Protein AF-A0A1S3R379-F1 (afdb_monomer)

Radius of gyration: 28.97 Å; Cα contacts (8 Å, |Δi|>4): 136; chains: 1; bounding box: 60×47×81 Å

pLDDT: mean 82.14, std 12.7, range [36.91, 94.94]

Mean predicted aligned error: 11.11 Å

Secondary structure (DSSP, 8-state):
-EEEEPP-SSEEEEESS---S-----TT------EEEEESS-EEEEEEEEEE----SS-BTTB-----SSSSEEEEEEEEEE--SS-------------SSS-----------TTPPTT---------S-SSHHHHHHHHGGG--

Sequence (145 aa):
VSVTPALSSDYTLTPVRDVQDSSCLCANGRKTFSWTMAPSVLGVLNVSVSAAAVQSHAACGNGVVNVPERGRVDTVTRGLLVKAEGTEKSHTYNWLLCPTGEALTEEVEVQLPQNVVDGSARISLSVLGDILGRALSTWMDCCLC

Foldseek 3Di:
DAKDWDDDPFKDWAWPDPRDRDDDADVVGDDDTDTDIDGPDAAKDKTKMKDAQDADPDADPPHHRDQDPPPRMDMDIDIDGGADDDDDDDDDDDDDDDDPPDDDDDDDDDDDDPPDDPPNDDDDDDDDPDPCPVVVVVVVVVPPD

Structure (mmCIF, N/CA/C/O backbone):
data_AF-A0A1S3R379-F1
#
_entry.id   AF-A0A1S3R379-F1
#
loop_
_atom_site.group_PDB
_atom_site.id
_atom_site.type_symbol
_atom_site.label_atom_id
_atom_site.label_alt_id
_atom_site.label_comp_id
_atom_site.label_asym_id
_atom_site.label_entity_id
_atom_site.label_seq_id
_atom_site.pdbx_PDB_ins_code
_atom_site.Cartn_x
_atom_site.Cartn_y
_atom_site.Cartn_z
_atom_site.occupancy
_atom_site.B_iso_or_equiv
_atom_site.auth_seq_id
_atom_site.auth_comp_id
_atom_site.auth_asym_id
_atom_site.auth_atom_id
_atom_site.pdbx_PDB_model_num
ATOM 1 N N . VAL A 1 1 ? 15.404 -2.750 -24.804 1.00 83.38 1 VAL A N 1
ATOM 2 C CA . VAL A 1 1 ? 14.612 -3.247 -23.659 1.00 83.38 1 VAL A CA 1
ATOM 3 C C . VAL A 1 1 ? 13.690 -2.138 -23.206 1.00 83.38 1 VAL A C 1
ATOM 5 O O . VAL A 1 1 ? 14.162 -1.021 -23.015 1.00 83.38 1 VAL A O 1
ATOM 8 N N . SER A 1 2 ? 12.404 -2.438 -23.098 1.00 86.38 2 SER A N 1
ATOM 9 C CA . SER A 1 2 ? 11.389 -1.568 -22.507 1.00 86.38 2 SER A CA 1
ATOM 10 C C . SER A 1 2 ? 10.922 -2.198 -21.200 1.00 86.38 2 SER A C 1
ATOM 12 O O . SER A 1 2 ? 10.918 -3.427 -21.089 1.00 86.38 2 SER A O 1
ATOM 14 N N . VAL A 1 3 ? 10.597 -1.380 -20.204 1.00 89.38 3 VAL A N 1
ATOM 15 C CA . VAL A 1 3 ? 10.095 -1.861 -18.915 1.00 89.38 3 VAL A CA 1
ATOM 16 C C . VAL A 1 3 ? 8.812 -1.121 -18.591 1.00 89.38 3 VAL A C 1
ATOM 18 O O . VAL A 1 3 ? 8.791 0.108 -18.581 1.00 89.38 3 VAL A O 1
ATOM 21 N N . THR A 1 4 ? 7.753 -1.876 -18.327 1.00 89.62 4 THR A N 1
ATOM 22 C CA . THR A 1 4 ? 6.405 -1.353 -18.133 1.00 89.62 4 THR A CA 1
ATOM 23 C C . THR A 1 4 ? 5.842 -1.892 -16.818 1.00 89.62 4 THR A C 1
ATOM 25 O O . THR A 1 4 ? 5.732 -3.111 -16.655 1.00 89.62 4 THR A O 1
ATOM 28 N N . PRO A 1 5 ? 5.509 -1.020 -15.852 1.00 91.12 5 PRO A N 1
ATOM 29 C CA . PRO A 1 5 ? 4.788 -1.438 -14.659 1.00 91.12 5 PRO A CA 1
ATOM 30 C C . PRO A 1 5 ? 3.335 -1.796 -14.993 1.00 91.12 5 PRO A C 1
ATOM 32 O O . PRO A 1 5 ? 2.724 -1.187 -15.872 1.00 91.12 5 PRO A O 1
ATOM 35 N N . ALA A 1 6 ? 2.764 -2.756 -14.267 1.00 91.56 6 ALA A N 1
ATOM 36 C CA . ALA A 1 6 ? 1.337 -3.038 -14.354 1.00 91.56 6 ALA A CA 1
ATOM 37 C C . ALA A 1 6 ? 0.522 -1.900 -13.720 1.00 91.56 6 ALA A C 1
ATOM 39 O O . ALA A 1 6 ? 0.858 -1.419 -12.633 1.00 91.56 6 ALA A O 1
ATOM 40 N N . LEU A 1 7 ? -0.556 -1.499 -14.398 1.00 90.25 7 LEU A N 1
ATOM 41 C CA . LEU A 1 7 ? -1.518 -0.528 -13.883 1.00 90.25 7 LEU A CA 1
ATOM 42 C C . LEU A 1 7 ? -2.347 -1.160 -12.761 1.00 90.25 7 LEU A C 1
ATOM 44 O O . LEU A 1 7 ? -2.831 -2.283 -12.901 1.00 90.25 7 LEU A O 1
ATOM 48 N N . SER A 1 8 ? -2.518 -0.422 -11.668 1.00 91.88 8 SER A N 1
ATOM 49 C CA . SER A 1 8 ? -3.355 -0.805 -10.533 1.00 91.88 8 SER A CA 1
ATOM 50 C C . SER A 1 8 ? -4.020 0.435 -9.936 1.00 91.88 8 SER A C 1
ATOM 52 O O . SER A 1 8 ? -3.462 1.529 -10.004 1.00 91.88 8 SER A O 1
ATOM 54 N N . SER 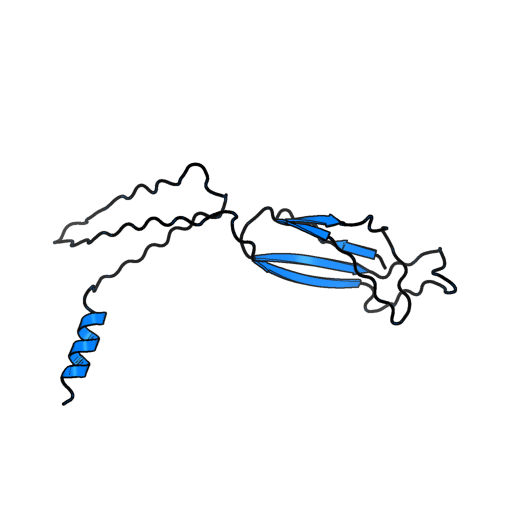A 1 9 ? -5.206 0.267 -9.353 1.00 91.94 9 SER A N 1
ATOM 55 C CA . SER A 1 9 ? -5.868 1.281 -8.520 1.00 91.94 9 SER A CA 1
ATOM 56 C C . SER A 1 9 ? -5.240 1.410 -7.132 1.00 91.94 9 SER A C 1
ATOM 58 O O . SER A 1 9 ? -5.447 2.408 -6.449 1.00 91.94 9 SER A O 1
ATOM 60 N N . ASP A 1 10 ? -4.483 0.398 -6.712 1.00 91.75 10 ASP A N 1
ATOM 61 C CA . ASP A 1 10 ? -4.050 0.234 -5.323 1.00 91.75 10 ASP A CA 1
ATOM 62 C C . ASP A 1 10 ? -2.727 0.956 -5.035 1.00 91.75 10 ASP A C 1
ATOM 64 O O . ASP A 1 10 ? -2.355 1.177 -3.879 1.00 91.75 10 ASP A O 1
ATOM 68 N N . TYR A 1 11 ? -1.987 1.302 -6.090 1.00 92.75 11 TYR A N 1
ATOM 69 C CA . TYR A 1 11 ? -0.713 1.999 -6.009 1.00 92.75 11 TYR A CA 1
ATOM 70 C C . TYR A 1 11 ? -0.408 2.755 -7.305 1.00 92.75 11 TYR A C 1
ATOM 72 O O . TYR A 1 11 ? -0.774 2.335 -8.400 1.00 92.75 11 TYR A O 1
ATOM 80 N N . THR A 1 12 ? 0.358 3.836 -7.185 1.00 93.56 12 THR A N 1
ATOM 81 C CA . THR A 1 12 ? 0.922 4.579 -8.317 1.00 93.56 12 THR A CA 1
ATOM 82 C C . THR A 1 12 ? 2.438 4.396 -8.359 1.00 93.56 12 THR A C 1
ATOM 84 O O . THR A 1 12 ? 3.109 4.500 -7.332 1.00 93.56 12 THR A O 1
ATOM 87 N N . LEU A 1 13 ? 2.991 4.136 -9.547 1.00 91.62 13 LEU A N 1
ATOM 88 C CA . LEU A 1 13 ? 4.435 4.060 -9.781 1.00 91.62 13 LEU A CA 1
ATOM 89 C C . LEU A 1 13 ? 4.874 5.222 -10.670 1.00 91.62 13 LEU A C 1
ATOM 91 O O . LEU A 1 13 ? 4.532 5.261 -11.851 1.00 91.62 13 LEU A O 1
ATOM 95 N N . THR A 1 14 ? 5.657 6.151 -10.122 1.00 90.44 14 THR A N 1
ATOM 96 C CA . THR A 1 14 ? 6.215 7.284 -10.873 1.00 90.44 14 THR A CA 1
ATOM 97 C C . THR A 1 14 ? 7.706 7.069 -11.141 1.00 90.44 14 THR A C 1
ATOM 99 O O . THR A 1 14 ? 8.456 6.733 -10.226 1.00 90.44 14 THR A O 1
ATOM 102 N N . PRO A 1 15 ? 8.183 7.198 -12.389 1.00 89.06 15 PRO A N 1
ATOM 103 C CA . PRO A 1 15 ? 9.594 6.981 -12.699 1.00 89.06 15 PRO A CA 1
ATOM 104 C C . PRO A 1 15 ? 10.474 8.082 -12.074 1.00 89.06 15 PRO A C 1
ATOM 106 O O . PRO A 1 15 ? 10.174 9.266 -12.187 1.00 89.06 15 PRO A O 1
ATOM 109 N N . VAL A 1 16 ? 11.571 7.699 -11.402 1.00 85.31 16 VAL A N 1
ATOM 110 C CA . VAL A 1 16 ? 12.480 8.631 -10.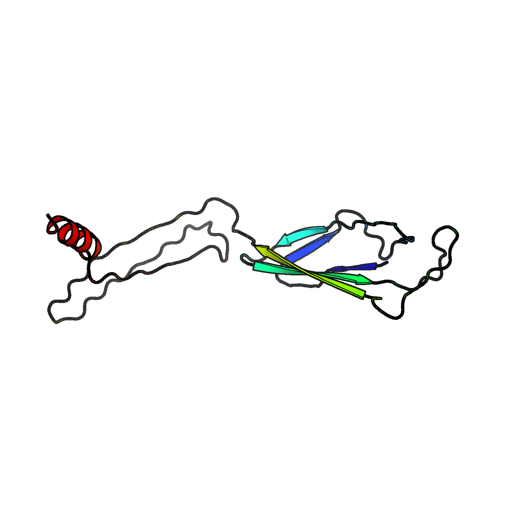679 1.00 85.31 16 VAL A CA 1
ATOM 111 C C . VAL A 1 16 ? 13.384 9.422 -11.633 1.00 85.31 16 VAL A C 1
ATOM 113 O O . VAL A 1 16 ? 13.877 10.500 -11.311 1.00 85.31 16 VAL A O 1
ATOM 116 N N . ARG A 1 17 ? 13.641 8.864 -12.814 1.00 76.31 17 ARG A N 1
ATOM 117 C CA . ARG A 1 17 ? 14.343 9.515 -13.925 1.00 76.31 17 ARG A CA 1
ATOM 118 C C . ARG A 1 17 ? 13.457 9.404 -15.145 1.00 76.31 17 ARG A C 1
ATOM 120 O O . ARG A 1 17 ? 12.620 8.508 -15.176 1.00 76.31 17 ARG A O 1
ATOM 127 N N . ASP A 1 18 ? 13.693 10.243 -16.145 1.00 63.28 18 ASP A N 1
ATOM 128 C CA . ASP A 1 18 ? 13.065 10.092 -17.453 1.00 63.28 18 ASP A CA 1
ATOM 129 C C . ASP A 1 18 ? 13.458 8.714 -18.010 1.00 63.28 18 ASP A C 1
ATOM 131 O O . ASP A 1 18 ? 14.574 8.485 -18.495 1.00 63.28 18 ASP A O 1
ATOM 135 N N . VAL A 1 19 ? 12.594 7.727 -17.779 1.00 60.50 19 VAL A N 1
ATOM 136 C CA . VAL A 1 19 ? 12.763 6.384 -18.306 1.00 60.50 19 VAL A CA 1
ATOM 137 C C . VAL A 1 19 ? 12.469 6.549 -19.779 1.00 60.50 19 VAL A C 1
ATOM 139 O O . VAL A 1 19 ? 11.313 6.615 -20.169 1.00 60.50 19 VAL A O 1
ATOM 142 N N . GLN A 1 20 ? 13.515 6.662 -20.600 1.00 61.09 20 GLN A N 1
ATOM 143 C CA . GLN A 1 20 ? 13.319 6.537 -22.037 1.00 61.09 20 GLN A CA 1
ATOM 144 C C . GLN A 1 20 ? 12.567 5.229 -22.293 1.00 61.09 20 GLN A C 1
ATOM 146 O O . GLN A 1 20 ? 12.982 4.179 -21.789 1.00 61.09 20 GLN A O 1
ATOM 151 N N . ASP A 1 21 ? 11.481 5.311 -23.069 1.00 62.34 21 ASP A N 1
ATOM 152 C CA . ASP A 1 21 ? 10.545 4.210 -23.361 1.00 62.34 21 ASP A CA 1
ATOM 153 C C . ASP A 1 21 ? 11.250 2.912 -23.767 1.00 62.34 21 ASP A C 1
ATOM 155 O O . ASP A 1 21 ? 10.764 1.797 -23.548 1.00 62.34 21 ASP A O 1
ATOM 159 N N . SER A 1 22 ? 12.445 3.049 -24.340 1.00 73.62 22 SER A N 1
ATOM 160 C CA . SER A 1 22 ? 13.363 1.949 -24.540 1.00 73.62 22 SER A CA 1
ATOM 161 C C . SER A 1 22 ? 14.797 2.360 -24.228 1.00 73.62 22 SER A C 1
ATOM 163 O O . SER A 1 22 ? 15.248 3.459 -24.539 1.00 73.62 22 SER A O 1
ATOM 165 N N . SER A 1 23 ? 15.548 1.433 -23.641 1.00 78.50 23 SER A N 1
ATOM 166 C CA . SER A 1 23 ? 16.997 1.534 -23.559 1.00 78.50 23 SER A CA 1
ATOM 167 C C . SER A 1 23 ? 17.651 0.357 -24.240 1.00 78.50 23 SER A C 1
ATOM 169 O O . SER A 1 23 ? 17.192 -0.784 -24.130 1.00 78.50 23 SER A O 1
ATOM 171 N N . CYS A 1 24 ? 18.809 0.601 -24.836 1.00 80.94 24 CYS A N 1
ATOM 172 C CA . CYS A 1 24 ? 19.676 -0.499 -25.179 1.00 80.94 24 CYS A CA 1
ATOM 173 C C . CYS A 1 24 ? 20.269 -1.194 -23.941 1.00 80.94 24 CYS A C 1
ATOM 175 O O . CYS A 1 24 ? 20.587 -0.542 -22.942 1.00 80.94 24 CYS A O 1
ATOM 177 N N . LEU A 1 25 ? 20.411 -2.517 -24.045 1.00 83.69 25 LEU A N 1
ATOM 178 C CA . LEU A 1 25 ? 21.144 -3.390 -23.144 1.00 83.69 25 LEU A CA 1
ATOM 179 C C . LEU A 1 25 ? 21.993 -4.362 -23.985 1.00 83.69 25 LEU A C 1
ATOM 181 O O . LEU A 1 25 ? 21.446 -5.045 -24.847 1.00 83.69 25 LEU A O 1
ATOM 185 N N . CYS A 1 26 ? 23.305 -4.418 -23.745 1.00 81.69 26 CYS A N 1
ATOM 186 C CA . CYS A 1 26 ? 24.224 -5.352 -24.412 1.00 81.69 26 CYS A CA 1
ATOM 187 C C . CYS A 1 26 ? 24.378 -6.661 -23.618 1.00 81.69 26 CYS A C 1
ATOM 189 O O . CYS A 1 26 ? 23.974 -6.737 -22.456 1.00 81.69 26 CYS A O 1
ATOM 191 N N . ALA A 1 27 ? 25.007 -7.679 -24.219 1.00 80.50 27 ALA A N 1
ATOM 192 C CA . ALA A 1 27 ? 25.359 -8.922 -23.526 1.00 80.50 27 ALA A CA 1
ATOM 193 C C . ALA A 1 27 ? 26.189 -8.637 -22.261 1.00 80.50 27 ALA A C 1
ATOM 195 O O . ALA A 1 27 ? 27.078 -7.786 -22.281 1.00 80.50 27 ALA A O 1
ATOM 196 N N . ASN A 1 28 ? 25.869 -9.322 -21.158 1.00 83.62 28 ASN A N 1
ATOM 197 C CA . ASN A 1 28 ? 26.421 -9.086 -19.812 1.00 83.62 28 ASN A CA 1
ATOM 198 C C . ASN A 1 28 ? 26.211 -7.664 -19.254 1.00 83.62 28 ASN A C 1
ATOM 200 O O . ASN A 1 28 ? 26.749 -7.320 -18.202 1.00 83.62 28 ASN A O 1
ATOM 204 N N . GLY A 1 29 ? 25.414 -6.834 -19.928 1.00 85.19 29 GLY A N 1
ATOM 205 C CA . GLY A 1 29 ? 25.001 -5.536 -19.429 1.00 85.19 29 GLY A CA 1
ATOM 206 C C . GLY A 1 29 ? 23.886 -5.666 -18.396 1.00 85.19 29 GLY A C 1
ATOM 207 O O . GLY A 1 29 ? 23.059 -6.576 -18.445 1.00 85.19 29 GLY A O 1
ATOM 208 N N . ARG A 1 30 ? 23.814 -4.694 -17.486 1.00 86.69 30 ARG A N 1
ATOM 209 C CA . ARG A 1 30 ? 22.684 -4.513 -16.571 1.00 86.69 30 ARG A CA 1
ATOM 210 C C . ARG A 1 30 ? 22.172 -3.090 -16.697 1.00 86.69 30 ARG A C 1
ATOM 212 O O . ARG A 1 30 ? 22.957 -2.145 -16.686 1.00 86.69 30 ARG A O 1
ATOM 219 N N . LYS A 1 31 ? 20.852 -2.935 -16.755 1.00 86.69 31 LYS A N 1
ATOM 220 C CA . LYS A 1 31 ? 20.208 -1.633 -16.612 1.00 86.69 31 LYS A CA 1
ATOM 221 C C . LYS A 1 31 ? 19.171 -1.691 -15.508 1.00 86.69 31 LYS A C 1
ATOM 223 O O . LYS A 1 31 ? 18.382 -2.627 -15.441 1.00 86.69 31 LYS A O 1
ATOM 228 N N . THR A 1 32 ? 19.219 -0.696 -14.635 1.00 87.25 32 THR A N 1
ATOM 229 C CA . THR A 1 32 ? 18.308 -0.564 -13.502 1.00 87.25 32 THR A CA 1
ATOM 230 C C . THR A 1 32 ? 17.362 0.586 -13.784 1.00 87.25 32 THR A C 1
ATOM 232 O O . THR A 1 32 ? 17.796 1.672 -14.170 1.00 87.25 32 THR A O 1
ATOM 235 N N . PHE A 1 33 ? 16.080 0.329 -13.576 1.00 87.50 33 PHE A N 1
ATOM 236 C CA . PHE A 1 33 ? 15.015 1.311 -13.657 1.00 87.50 33 PHE A CA 1
ATOM 237 C C . PHE A 1 33 ? 14.444 1.484 -12.250 1.00 87.50 33 PHE A C 1
ATOM 239 O O . PHE A 1 33 ? 14.335 0.510 -11.502 1.00 87.50 33 PHE A O 1
ATOM 246 N N . SER A 1 34 ? 14.150 2.724 -11.875 1.00 88.56 34 SER A N 1
ATOM 247 C CA . SER A 1 34 ? 13.720 3.083 -10.525 1.00 88.56 34 SER A CA 1
ATOM 248 C C . SER A 1 34 ? 12.406 3.843 -10.595 1.00 88.56 34 SER A C 1
ATOM 250 O O . SER A 1 34 ? 12.287 4.802 -11.360 1.00 88.56 34 SER A O 1
ATOM 252 N N . TRP A 1 35 ? 11.461 3.437 -9.754 1.00 90.69 35 TRP A N 1
ATOM 253 C CA . TRP A 1 35 ? 10.175 4.097 -9.579 1.00 90.69 35 TRP A CA 1
ATOM 254 C C . TRP A 1 35 ? 9.976 4.454 -8.111 1.00 90.69 35 TRP A C 1
ATOM 256 O O . TRP A 1 35 ? 10.372 3.697 -7.224 1.00 90.69 35 TRP A O 1
ATOM 266 N N . THR A 1 36 ? 9.346 5.595 -7.875 1.00 91.50 36 THR A N 1
ATOM 267 C CA . THR A 1 36 ? 8.754 5.950 -6.594 1.00 91.50 36 THR A CA 1
ATOM 268 C C . THR A 1 36 ? 7.371 5.318 -6.538 1.00 91.50 36 THR A C 1
ATOM 270 O O . THR A 1 36 ? 6.538 5.543 -7.415 1.00 91.50 36 THR A O 1
ATOM 273 N N . MET A 1 37 ? 7.138 4.500 -5.516 1.00 91.44 37 MET A N 1
ATOM 274 C CA . MET A 1 37 ? 5.847 3.869 -5.270 1.00 91.44 37 MET A CA 1
ATOM 275 C C . MET A 1 37 ? 5.060 4.682 -4.249 1.00 91.44 37 MET A C 1
ATOM 277 O O . MET A 1 37 ? 5.531 4.882 -3.132 1.00 91.44 37 MET A O 1
ATOM 281 N N . ALA A 1 38 ? 3.858 5.102 -4.629 1.00 92.88 38 ALA A N 1
ATOM 282 C CA . ALA A 1 38 ? 2.880 5.721 -3.745 1.00 92.88 38 ALA A CA 1
ATOM 283 C C . ALA A 1 38 ? 1.684 4.764 -3.590 1.00 92.88 38 ALA A C 1
ATOM 285 O O . ALA A 1 38 ? 0.882 4.652 -4.521 1.00 92.88 38 ALA A O 1
ATOM 286 N N . PRO A 1 39 ? 1.584 4.012 -2.479 1.00 93.00 39 PRO A N 1
ATOM 287 C CA . PRO A 1 39 ? 0.435 3.151 -2.227 1.00 93.00 39 PRO A CA 1
ATOM 288 C C . PRO A 1 39 ? -0.800 3.984 -1.869 1.00 93.00 39 PRO A C 1
ATOM 290 O O . PRO A 1 39 ? -0.693 4.997 -1.180 1.00 93.00 39 PRO A O 1
ATOM 293 N N . SER A 1 40 ? -1.969 3.534 -2.317 1.00 91.38 40 SER A N 1
ATOM 294 C CA . SER A 1 40 ? -3.264 4.161 -2.020 1.00 91.38 40 SER A CA 1
ATOM 295 C C . SER A 1 40 ? -4.089 3.355 -1.018 1.00 91.38 40 SER A C 1
ATOM 297 O O . SER A 1 40 ? -5.005 3.899 -0.411 1.00 91.38 40 SER A O 1
ATOM 299 N N . VAL A 1 41 ? -3.760 2.075 -0.821 1.00 92.00 41 VAL A N 1
ATOM 300 C CA . VAL A 1 41 ? -4.445 1.184 0.123 1.00 92.00 41 VAL A CA 1
ATOM 301 C C . VAL A 1 41 ? -3.446 0.463 1.030 1.00 92.00 41 VAL A C 1
ATOM 303 O O . VAL A 1 41 ? -2.276 0.276 0.684 1.00 92.00 41 VAL A O 1
ATOM 306 N N . LEU A 1 42 ? -3.910 0.077 2.218 1.00 92.94 42 LEU A N 1
ATOM 307 C CA . LEU A 1 42 ? -3.122 -0.652 3.212 1.00 92.94 42 LEU A CA 1
ATOM 308 C C . LEU A 1 42 ? -3.169 -2.166 2.965 1.00 92.94 42 LEU A C 1
ATOM 310 O O . LEU A 1 42 ? -4.070 -2.677 2.304 1.00 92.94 42 LEU A O 1
ATOM 314 N N . GLY A 1 43 ? -2.222 -2.903 3.550 1.00 92.44 43 GLY A N 1
ATOM 315 C CA . GLY A 1 43 ? -2.159 -4.362 3.449 1.00 92.44 43 GLY A CA 1
ATOM 316 C C . GLY A 1 43 ? -1.133 -4.856 2.430 1.00 92.44 43 GLY A C 1
ATOM 317 O O . GLY A 1 43 ? -0.146 -4.181 2.148 1.00 92.44 43 GLY A O 1
ATOM 318 N N . VAL A 1 44 ? -1.309 -6.084 1.939 1.00 94.06 44 VAL A N 1
ATOM 319 C CA . VAL A 1 44 ? -0.354 -6.719 1.017 1.00 94.06 44 VAL A CA 1
ATOM 320 C C . VAL A 1 44 ? -0.697 -6.347 -0.424 1.00 94.06 44 VAL A C 1
ATOM 322 O O . VAL A 1 44 ? -1.713 -6.791 -0.950 1.00 94.06 44 VAL A O 1
ATOM 325 N N . LEU A 1 45 ? 0.176 -5.572 -1.070 1.00 93.88 45 LEU A N 1
ATOM 326 C CA . LEU A 1 45 ? 0.044 -5.157 -2.467 1.00 93.88 45 LEU A CA 1
ATOM 327 C C . LEU A 1 45 ? 0.934 -6.001 -3.372 1.00 93.88 45 LEU A C 1
ATOM 329 O O . LEU A 1 45 ? 2.138 -6.106 -3.141 1.00 93.88 45 LEU A O 1
ATOM 333 N N . ASN A 1 46 ? 0.361 -6.559 -4.435 1.00 94.75 46 ASN A N 1
ATOM 334 C CA . ASN A 1 46 ? 1.111 -7.298 -5.447 1.00 94.75 46 ASN A CA 1
ATOM 335 C C . ASN A 1 46 ? 1.558 -6.350 -6.557 1.00 94.75 46 ASN A C 1
ATOM 337 O O . ASN A 1 46 ? 0.777 -5.992 -7.435 1.00 94.75 46 ASN A O 1
ATOM 341 N N . VAL A 1 47 ? 2.829 -5.962 -6.529 1.00 93.88 47 VAL A N 1
ATOM 342 C CA . VAL A 1 47 ? 3.412 -5.083 -7.541 1.00 93.88 47 VAL A CA 1
ATOM 343 C C . VAL A 1 47 ? 4.000 -5.927 -8.658 1.00 93.88 47 VAL A C 1
ATOM 345 O O . VAL A 1 47 ? 4.841 -6.791 -8.404 1.00 93.88 47 VAL A O 1
ATOM 348 N N . SER A 1 48 ? 3.572 -5.667 -9.892 1.00 93.50 48 SER A N 1
ATOM 349 C CA . SER A 1 48 ? 4.044 -6.380 -11.080 1.00 93.50 48 SER A CA 1
ATOM 350 C C . SER A 1 48 ? 4.752 -5.445 -12.056 1.00 93.50 48 SER A C 1
ATOM 352 O O . SER A 1 48 ? 4.277 -4.341 -12.332 1.00 93.50 48 SER A O 1
ATOM 354 N N . VAL A 1 49 ? 5.894 -5.890 -12.580 1.00 92.56 49 VAL A N 1
ATOM 355 C CA . VAL A 1 49 ? 6.691 -5.159 -13.573 1.00 92.56 49 VAL A CA 1
ATOM 356 C C . VAL A 1 49 ? 7.105 -6.114 -14.683 1.00 92.56 49 VAL A C 1
ATOM 358 O O . VAL A 1 49 ? 7.661 -7.181 -14.415 1.00 92.56 49 VAL A O 1
ATOM 361 N N . SER A 1 50 ? 6.868 -5.705 -15.927 1.00 91.56 50 SER A N 1
ATOM 362 C CA . SER A 1 50 ? 7.203 -6.476 -17.121 1.00 91.56 50 SER A CA 1
ATOM 363 C C . SER A 1 50 ? 8.360 -5.828 -17.876 1.00 91.56 50 SER A C 1
ATOM 365 O O . SER A 1 50 ? 8.334 -4.633 -18.163 1.00 91.56 50 SER A O 1
ATOM 367 N N . ALA A 1 51 ? 9.374 -6.613 -18.228 1.00 89.81 51 ALA A N 1
ATOM 368 C CA . ALA A 1 51 ? 10.499 -6.203 -19.060 1.00 89.81 51 ALA A CA 1
ATOM 369 C C . ALA A 1 51 ? 10.435 -6.927 -20.408 1.00 89.81 51 ALA A C 1
ATOM 371 O O . ALA A 1 51 ? 10.346 -8.151 -20.456 1.00 89.81 51 ALA A O 1
ATOM 372 N N . ALA A 1 52 ? 10.503 -6.178 -21.507 1.00 89.00 52 ALA A N 1
ATOM 373 C CA . ALA A 1 52 ? 10.384 -6.701 -22.862 1.00 89.00 52 ALA A CA 1
ATOM 374 C C . ALA A 1 52 ? 11.584 -6.320 -23.742 1.00 89.00 52 ALA A C 1
ATOM 376 O O . ALA A 1 52 ? 12.027 -5.165 -23.791 1.00 89.00 52 ALA A O 1
ATOM 377 N N . ALA A 1 53 ? 12.086 -7.284 -24.513 1.00 86.69 53 ALA A N 1
ATOM 378 C CA . ALA A 1 53 ? 12.957 -7.026 -25.651 1.00 86.69 53 ALA A CA 1
ATOM 379 C C . ALA A 1 53 ? 12.109 -6.547 -26.845 1.00 86.69 53 ALA A C 1
ATOM 381 O O . ALA A 1 53 ? 11.212 -7.243 -27.331 1.00 86.69 53 ALA A O 1
ATOM 382 N N . VAL A 1 54 ? 12.384 -5.324 -27.302 1.00 84.00 54 VAL A N 1
ATOM 383 C CA . VAL A 1 54 ? 11.658 -4.647 -28.385 1.00 84.00 54 VAL A CA 1
ATOM 384 C C . VAL A 1 54 ? 12.610 -4.473 -29.565 1.00 84.00 54 VAL A C 1
ATOM 386 O O . VAL A 1 54 ? 13.765 -4.096 -29.357 1.00 84.00 54 VAL A O 1
ATOM 389 N N . GLN A 1 55 ? 12.137 -4.764 -30.780 1.00 77.88 55 GLN A N 1
ATOM 390 C CA . GLN A 1 55 ? 12.896 -4.501 -32.003 1.00 77.88 55 GLN A CA 1
ATOM 391 C C . GLN A 1 55 ? 13.013 -2.989 -32.206 1.00 77.88 55 GLN A C 1
ATOM 393 O O . GLN A 1 55 ? 12.042 -2.259 -32.025 1.00 77.88 55 GLN A O 1
ATOM 398 N N . SER A 1 56 ? 14.199 -2.518 -32.581 1.00 74.19 56 SER A N 1
ATOM 399 C CA . SER A 1 56 ? 14.432 -1.112 -32.909 1.00 74.19 56 SER A CA 1
ATOM 400 C C . SER A 1 56 ? 15.251 -1.012 -34.188 1.00 74.19 56 SER A C 1
ATOM 402 O O . SER A 1 56 ? 16.164 -1.806 -34.405 1.00 74.19 56 SER A O 1
ATOM 404 N N . HIS A 1 57 ? 14.910 -0.026 -35.019 1.00 65.88 57 HIS A N 1
ATOM 405 C CA . HIS A 1 57 ? 15.631 0.303 -36.251 1.00 65.88 57 HIS A CA 1
ATOM 406 C C . HIS A 1 57 ? 16.926 1.080 -35.973 1.00 65.88 57 HIS A C 1
ATOM 408 O O . HIS A 1 57 ? 17.816 1.118 -36.819 1.00 65.88 57 HIS A O 1
ATOM 414 N N . ALA A 1 58 ? 17.045 1.696 -34.792 1.00 66.69 58 ALA A N 1
ATOM 415 C CA . ALA A 1 58 ? 18.267 2.357 -34.362 1.00 66.69 58 ALA A CA 1
ATOM 416 C C . ALA A 1 58 ? 19.258 1.317 -33.825 1.00 66.69 58 ALA A C 1
ATOM 418 O O . ALA A 1 58 ? 18.921 0.522 -32.941 1.00 66.69 58 ALA A O 1
ATOM 419 N N . ALA A 1 59 ? 20.485 1.340 -34.348 1.00 65.19 59 ALA A N 1
ATOM 420 C CA . ALA A 1 59 ? 21.564 0.508 -33.839 1.00 65.19 59 ALA A CA 1
ATOM 421 C C . ALA A 1 59 ? 21.830 0.846 -32.371 1.00 65.19 59 ALA A C 1
ATOM 423 O O . ALA A 1 59 ? 21.847 2.013 -31.971 1.00 65.19 59 ALA A O 1
ATOM 424 N N . CYS A 1 60 ? 22.061 -0.185 -31.566 1.00 72.19 60 CYS A N 1
ATOM 425 C CA . CYS A 1 60 ? 22.590 0.036 -30.241 1.00 72.19 60 CYS A CA 1
ATOM 426 C C . CYS A 1 60 ? 24.110 -0.085 -30.261 1.00 72.19 60 CYS A C 1
ATOM 428 O O . CYS A 1 60 ? 24.655 -1.184 -30.401 1.00 72.19 60 CYS A O 1
ATOM 430 N N . GLY A 1 61 ? 24.791 1.045 -30.065 1.00 71.81 61 GLY A N 1
ATOM 431 C CA . GLY A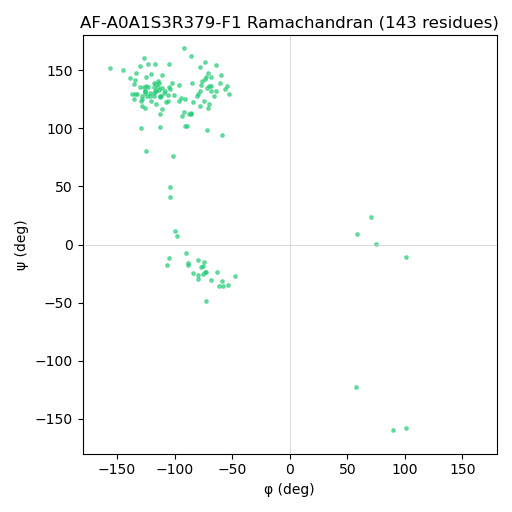 1 61 ? 26.243 1.092 -30.175 1.00 71.81 61 GLY A CA 1
ATOM 432 C C . GL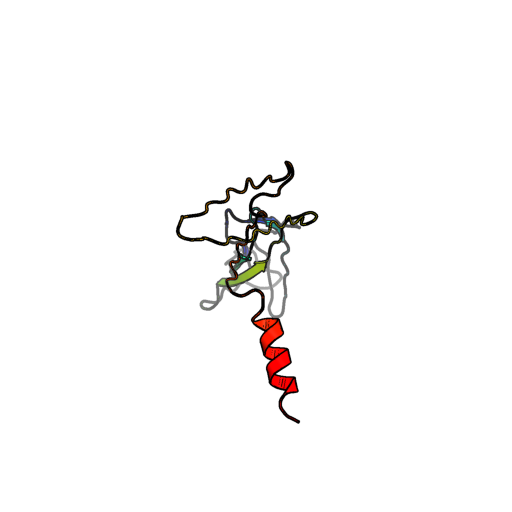Y A 1 61 ? 26.666 0.619 -31.565 1.00 71.81 61 GLY A C 1
ATOM 433 O O . GLY A 1 61 ? 26.186 1.144 -32.564 1.00 71.81 61 GLY A O 1
ATOM 434 N N . ASN A 1 62 ? 27.509 -0.412 -31.616 1.00 70.19 62 ASN A N 1
ATOM 435 C CA . ASN A 1 62 ? 28.050 -0.958 -32.865 1.00 70.19 62 ASN A CA 1
ATOM 436 C C . ASN A 1 62 ? 27.300 -2.207 -33.377 1.00 70.19 62 ASN A C 1
ATOM 438 O O . ASN A 1 62 ? 27.778 -2.857 -34.303 1.00 70.19 62 ASN A O 1
ATOM 442 N N . GLY A 1 63 ? 26.171 -2.590 -32.763 1.00 67.19 63 GLY A N 1
ATOM 443 C CA . GLY A 1 63 ? 25.456 -3.837 -33.063 1.00 67.19 63 GLY A CA 1
ATOM 444 C C . GLY A 1 63 ? 23.993 -3.652 -33.483 1.00 67.19 63 GLY A C 1
ATOM 445 O O . GLY A 1 63 ? 23.332 -2.676 -33.119 1.00 67.19 63 GLY A O 1
ATOM 446 N N . VAL A 1 64 ? 23.476 -4.634 -34.230 1.00 71.25 64 VAL A N 1
ATOM 447 C CA . VAL A 1 64 ? 22.050 -4.750 -34.585 1.00 71.25 64 VAL A CA 1
ATOM 448 C C . VAL A 1 64 ? 21.259 -5.261 -33.377 1.00 71.25 64 VAL A C 1
ATOM 450 O O . VAL A 1 64 ? 21.721 -6.135 -32.642 1.00 71.25 64 VAL A O 1
ATOM 453 N N . VAL A 1 65 ? 20.056 -4.723 -33.164 1.00 77.00 65 VAL A N 1
ATOM 454 C CA . VAL A 1 65 ? 19.161 -5.156 -32.083 1.00 77.00 65 VAL A CA 1
ATOM 455 C C . VAL A 1 65 ? 18.612 -6.548 -32.395 1.00 77.00 65 VAL A C 1
ATOM 457 O O . VAL A 1 65 ? 17.895 -6.728 -33.374 1.00 77.00 65 VAL A O 1
ATOM 460 N N . ASN A 1 66 ? 18.922 -7.524 -31.542 1.00 75.56 66 ASN A N 1
ATOM 461 C CA . ASN A 1 66 ? 18.398 -8.884 -31.642 1.00 75.56 66 ASN A CA 1
ATOM 462 C C . ASN A 1 66 ? 17.303 -9.113 -30.587 1.00 75.56 66 ASN A C 1
ATOM 464 O O . ASN A 1 66 ? 17.487 -8.760 -29.419 1.00 75.56 66 ASN A O 1
ATOM 468 N N . VAL A 1 67 ? 16.174 -9.702 -30.985 1.00 80.94 67 VAL A N 1
ATOM 469 C CA . VAL A 1 67 ? 15.056 -10.030 -30.089 1.00 80.94 67 VAL A CA 1
ATOM 470 C C . VAL A 1 67 ? 14.883 -11.549 -30.061 1.00 80.94 67 VAL A C 1
ATOM 472 O O . VAL A 1 67 ? 14.656 -12.135 -31.115 1.00 80.94 67 VAL A O 1
ATOM 475 N N . PRO A 1 68 ? 14.993 -12.202 -28.891 1.00 78.44 68 PRO A N 1
ATOM 476 C CA . PRO A 1 68 ? 14.859 -13.650 -28.800 1.00 78.44 68 PRO A CA 1
ATOM 477 C C . PRO A 1 68 ? 13.396 -14.094 -28.957 1.00 78.44 68 PRO A C 1
ATOM 479 O O . PRO A 1 68 ? 12.488 -13.456 -28.427 1.00 78.44 68 PRO A O 1
ATOM 482 N N . GLU A 1 69 ? 13.175 -15.224 -29.634 1.00 75.62 69 GLU A N 1
ATOM 483 C CA . GLU A 1 69 ? 11.843 -15.834 -29.831 1.00 75.62 69 GLU A CA 1
ATOM 484 C C . GLU A 1 69 ? 11.238 -16.388 -28.527 1.00 75.62 69 GLU A C 1
ATOM 486 O O . GLU A 1 69 ? 10.025 -16.393 -28.331 1.00 75.62 69 GLU A O 1
ATOM 491 N N . ARG A 1 70 ? 12.085 -16.841 -27.594 1.00 75.75 70 ARG A N 1
ATOM 492 C CA . ARG A 1 70 ? 11.683 -17.315 -26.260 1.00 75.75 70 ARG A CA 1
ATOM 493 C C . ARG A 1 70 ? 12.235 -16.389 -25.186 1.00 75.75 70 ARG A C 1
ATOM 495 O O . ARG A 1 70 ? 13.374 -15.948 -25.282 1.00 75.75 70 ARG A O 1
ATOM 502 N N . GLY A 1 71 ? 11.437 -16.119 -24.153 1.00 76.81 71 GLY A N 1
ATOM 503 C CA . GLY A 1 71 ? 11.839 -15.216 -23.067 1.00 76.81 71 GLY A CA 1
ATOM 504 C C . GLY A 1 71 ? 11.913 -13.747 -23.494 1.00 76.81 71 GLY A C 1
ATOM 505 O O . GLY A 1 71 ? 12.628 -12.963 -22.881 1.00 76.81 71 GLY A O 1
ATOM 506 N N . ARG A 1 72 ? 11.187 -13.366 -24.557 1.00 84.44 72 ARG A N 1
ATOM 507 C CA . ARG A 1 72 ? 11.108 -11.979 -25.038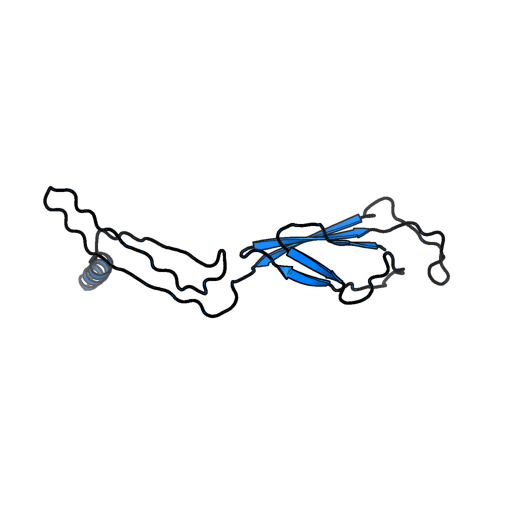 1.00 84.44 72 ARG A CA 1
ATOM 508 C C . ARG A 1 72 ? 10.592 -11.021 -23.967 1.00 84.44 72 ARG A C 1
ATOM 510 O O . ARG A 1 72 ? 11.004 -9.862 -23.944 1.00 84.44 72 ARG A O 1
ATOM 517 N N . VAL A 1 73 ? 9.663 -11.497 -23.142 1.00 88.81 73 VAL A N 1
ATOM 518 C CA . VAL A 1 73 ? 9.044 -10.747 -22.053 1.00 88.81 73 VAL A CA 1
ATOM 519 C C . VAL A 1 73 ? 9.210 -11.545 -20.773 1.00 88.81 73 VAL A C 1
ATOM 521 O O . VAL A 1 73 ? 8.884 -12.731 -20.742 1.00 88.81 73 VAL A O 1
ATOM 524 N N . ASP A 1 74 ? 9.694 -10.878 -19.737 1.00 90.31 74 ASP A N 1
ATOM 525 C CA . ASP A 1 74 ? 9.749 -11.394 -18.377 1.00 90.31 74 ASP A CA 1
ATOM 526 C C . ASP A 1 74 ? 8.883 -10.512 -17.478 1.00 90.31 74 ASP A C 1
ATOM 528 O O . ASP A 1 74 ? 8.864 -9.291 -17.640 1.00 90.31 74 ASP A O 1
ATOM 532 N N . THR A 1 75 ? 8.125 -11.115 -16.568 1.00 92.50 75 THR A N 1
ATOM 533 C CA . THR A 1 75 ? 7.242 -10.390 -15.646 1.00 92.50 75 THR A CA 1
ATOM 534 C C . THR A 1 75 ? 7.505 -10.857 -14.233 1.00 92.50 75 THR A C 1
ATOM 536 O O . THR A 1 75 ? 7.386 -12.041 -13.925 1.00 92.50 75 THR A O 1
ATOM 539 N N . VAL A 1 76 ? 7.829 -9.907 -13.364 1.00 94.06 76 VAL A N 1
ATOM 540 C CA . VAL A 1 76 ? 8.122 -10.171 -11.960 1.00 94.06 76 VAL A CA 1
ATOM 541 C C . VAL A 1 76 ? 7.026 -9.557 -11.108 1.00 94.06 76 VAL A C 1
ATOM 543 O O . VAL A 1 76 ? 6.762 -8.360 -11.204 1.00 94.06 76 VAL A O 1
ATOM 546 N N . THR A 1 77 ? 6.432 -10.368 -10.235 1.00 94.56 77 THR A N 1
ATOM 547 C CA . THR A 1 77 ? 5.454 -9.922 -9.239 1.00 94.56 77 THR A CA 1
ATOM 548 C C . THR A 1 77 ? 6.021 -10.086 -7.832 1.00 94.56 77 THR A C 1
ATOM 550 O O . THR A 1 77 ? 6.588 -11.126 -7.493 1.00 94.56 77 THR A O 1
ATOM 553 N N . ARG A 1 78 ? 5.893 -9.048 -7.002 1.00 94.81 78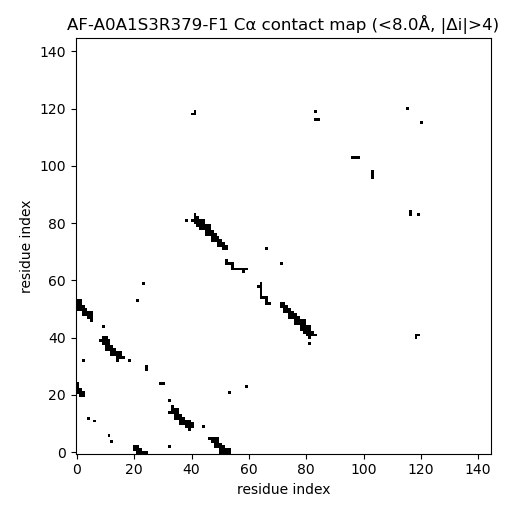 ARG A N 1
ATOM 554 C CA . ARG A 1 78 ? 6.372 -9.014 -5.613 1.00 94.81 78 ARG A CA 1
ATOM 555 C C . ARG A 1 78 ? 5.278 -8.461 -4.700 1.00 94.81 78 ARG A C 1
ATOM 557 O O . ARG A 1 78 ? 4.742 -7.393 -4.971 1.00 94.81 78 ARG A O 1
ATOM 564 N N . GLY A 1 79 ? 4.993 -9.172 -3.611 1.00 94.94 79 GLY A N 1
ATOM 565 C CA . GLY A 1 79 ? 4.107 -8.701 -2.546 1.00 94.94 79 GLY A CA 1
ATOM 566 C C . GLY A 1 79 ? 4.828 -7.739 -1.598 1.00 94.94 79 GLY A C 1
ATOM 567 O O . GLY A 1 79 ? 5.914 -8.061 -1.111 1.00 94.94 79 GLY A O 1
ATOM 568 N N . LEU A 1 80 ? 4.233 -6.579 -1.326 1.00 93.75 80 LEU A N 1
ATOM 569 C CA . LEU A 1 80 ? 4.737 -5.563 -0.399 1.00 93.75 80 LEU A CA 1
ATOM 570 C C . LEU A 1 80 ? 3.679 -5.260 0.664 1.00 93.75 80 LEU A C 1
ATOM 572 O O . LEU A 1 80 ? 2.539 -4.956 0.329 1.00 93.75 80 LEU A O 1
ATOM 576 N N . LEU A 1 81 ? 4.051 -5.335 1.945 1.00 94.94 81 LEU A N 1
ATOM 577 C CA . LEU A 1 81 ? 3.159 -4.998 3.056 1.00 94.94 81 LEU A CA 1
ATOM 578 C C . LEU A 1 81 ? 3.208 -3.493 3.342 1.00 94.94 81 LEU A C 1
ATOM 580 O O . LEU A 1 81 ? 4.216 -2.987 3.839 1.00 94.94 81 LEU A O 1
ATOM 584 N N . VAL A 1 82 ? 2.099 -2.807 3.089 1.00 94.75 82 VAL A N 1
ATOM 585 C CA . VAL A 1 82 ? 1.887 -1.395 3.409 1.00 94.75 82 VAL A CA 1
ATOM 586 C C . VAL A 1 82 ? 1.187 -1.286 4.759 1.00 94.75 82 VAL A C 1
ATOM 588 O O . VAL A 1 82 ? 0.134 -1.886 4.985 1.00 94.75 82 VAL A O 1
ATOM 591 N N . LYS A 1 83 ? 1.786 -0.518 5.669 1.00 93.12 83 LYS A N 1
ATOM 592 C CA . LYS A 1 83 ? 1.218 -0.198 6.982 1.00 93.12 83 LYS A CA 1
ATOM 593 C C . LYS A 1 83 ? 0.693 1.232 6.987 1.00 93.12 83 LYS A C 1
ATOM 595 O O . LYS A 1 83 ? 1.168 2.060 6.216 1.00 93.12 83 LYS A O 1
ATOM 600 N N . ALA A 1 84 ? -0.271 1.494 7.864 1.00 92.25 84 ALA A N 1
ATOM 601 C CA . ALA A 1 84 ? -0.778 2.840 8.089 1.00 92.25 84 ALA A CA 1
ATOM 602 C C . ALA A 1 84 ? 0.343 3.774 8.565 1.00 92.25 84 ALA A C 1
ATOM 604 O O . ALA A 1 84 ? 1.244 3.354 9.296 1.00 92.25 84 ALA A O 1
ATOM 605 N N . GLU A 1 85 ? 0.259 5.036 8.160 1.00 90.19 85 GLU A N 1
ATOM 606 C CA . GLU A 1 85 ? 1.100 6.105 8.689 1.00 90.19 85 GLU A CA 1
ATOM 607 C C . GLU A 1 85 ? 0.657 6.498 10.111 1.00 90.19 85 GLU A C 1
ATOM 609 O O . GLU A 1 85 ? -0.495 6.306 10.503 1.00 90.19 85 GLU A O 1
ATOM 614 N N . GLY A 1 86 ? 1.578 7.081 10.879 1.00 89.56 86 GLY A N 1
ATOM 615 C CA . GLY A 1 86 ? 1.299 7.650 12.193 1.00 89.56 86 GLY A CA 1
ATOM 616 C C . GLY A 1 86 ? 1.462 6.656 13.341 1.00 89.56 86 GLY A C 1
ATOM 617 O O . GLY A 1 86 ? 2.172 5.655 13.238 1.00 89.56 86 GLY A O 1
ATOM 618 N N . THR A 1 87 ? 0.828 6.974 14.470 1.00 89.88 87 THR A N 1
ATOM 619 C CA . THR A 1 87 ? 0.932 6.197 15.710 1.00 89.88 87 THR A CA 1
ATOM 620 C C . THR A 1 87 ? -0.362 5.439 15.963 1.00 89.88 87 THR A C 1
ATOM 622 O O . THR A 1 87 ? -1.424 6.048 16.096 1.00 89.88 87 THR A O 1
ATOM 625 N N . GLU A 1 88 ? -0.264 4.115 16.082 1.00 88.94 88 GLU A N 1
ATOM 626 C CA . GLU A 1 88 ? -1.404 3.270 16.428 1.00 88.94 88 GLU A CA 1
ATOM 627 C C . GLU A 1 88 ? -1.914 3.599 17.841 1.00 88.94 88 GLU A C 1
ATOM 629 O O . GLU A 1 88 ? -1.136 3.673 18.795 1.00 88.94 88 GLU A O 1
ATOM 634 N N . LYS A 1 89 ? -3.231 3.780 17.978 1.00 88.00 89 LYS A N 1
ATOM 635 C CA . LYS A 1 89 ? -3.914 3.907 19.268 1.00 88.00 89 LYS A CA 1
ATOM 636 C C . LYS A 1 89 ? -4.904 2.765 19.422 1.00 88.00 89 LYS A C 1
ATOM 638 O O . LYS A 1 89 ? -5.707 2.523 18.526 1.00 88.00 89 LYS A O 1
ATOM 643 N N . SER A 1 90 ? -4.855 2.096 20.565 1.00 88.88 90 SER A N 1
ATOM 644 C CA . SER A 1 90 ? -5.772 1.018 20.914 1.00 88.88 90 SER A CA 1
ATOM 645 C C . SER A 1 90 ? -6.613 1.404 22.127 1.00 88.88 90 SER A C 1
ATOM 647 O O . SER A 1 90 ? -6.119 1.984 23.094 1.00 88.88 90 SER A O 1
ATOM 649 N N . HIS A 1 91 ? -7.899 1.067 22.063 1.00 86.75 91 HIS A N 1
ATOM 650 C CA . HIS A 1 91 ? -8.840 1.179 23.168 1.00 86.75 91 HIS A CA 1
ATOM 651 C C . HIS A 1 91 ? -9.405 -0.210 23.442 1.00 86.75 91 HIS A C 1
ATOM 653 O O . HIS A 1 91 ? -9.868 -0.885 22.522 1.00 86.75 91 HIS A O 1
ATOM 659 N N . THR A 1 92 ? -9.334 -0.639 24.698 1.00 89.12 92 THR A N 1
ATOM 660 C CA . THR A 1 92 ? -9.800 -1.958 25.126 1.00 89.12 92 THR A CA 1
ATOM 661 C C . THR A 1 92 ? -10.949 -1.783 26.097 1.00 89.12 92 THR A C 1
ATOM 663 O O . THR A 1 92 ? -10.843 -1.017 27.055 1.00 89.12 92 THR A O 1
ATOM 666 N N . TYR A 1 93 ? -12.018 -2.534 25.867 1.00 86.38 93 TYR A N 1
ATOM 667 C CA . TYR A 1 93 ? -13.194 -2.573 26.720 1.00 86.38 93 TYR A CA 1
ATOM 668 C C . TYR A 1 93 ? -13.427 -4.019 27.151 1.00 86.38 93 TYR A C 1
ATOM 670 O O . TYR A 1 93 ? -13.313 -4.932 26.333 1.00 86.38 93 TYR A O 1
ATOM 678 N N . ASN A 1 94 ? -13.715 -4.222 28.435 1.00 87.56 94 ASN A N 1
ATOM 679 C CA . ASN A 1 94 ? -13.891 -5.545 29.022 1.00 87.56 94 ASN A CA 1
ATOM 680 C C . ASN A 1 94 ? -15.192 -5.567 29.824 1.00 87.56 94 ASN A C 1
ATOM 682 O O . ASN A 1 94 ? -15.424 -4.665 30.628 1.00 87.56 94 ASN A O 1
ATOM 686 N N . TRP A 1 95 ? -15.978 -6.629 29.664 1.00 86.25 95 TRP A N 1
ATOM 687 C CA . TRP A 1 95 ? -17.203 -6.860 30.428 1.00 86.25 95 TRP A CA 1
ATOM 688 C C . TRP A 1 95 ? -17.248 -8.296 30.923 1.00 86.25 95 TRP A C 1
ATOM 690 O O . TRP A 1 95 ? -16.757 -9.212 30.261 1.00 86.25 95 TRP A O 1
ATOM 700 N N . LEU A 1 96 ? -17.862 -8.480 32.086 1.00 86.50 96 LEU A N 1
ATOM 701 C CA . LEU A 1 96 ? -18.173 -9.789 32.635 1.00 86.50 96 LEU A CA 1
ATOM 702 C C . LEU A 1 96 ? -19.689 -9.967 32.609 1.00 86.50 96 LEU A C 1
ATOM 704 O O . LEU A 1 96 ? -20.406 -9.227 33.277 1.00 86.50 96 LEU A O 1
ATOM 708 N N . LEU A 1 97 ? -20.159 -10.949 31.842 1.00 85.25 97 LEU A N 1
ATOM 709 C CA . LEU A 1 97 ? -21.578 -11.277 31.729 1.00 85.25 97 LEU A CA 1
ATOM 710 C C . LEU A 1 97 ? -21.874 -12.564 32.498 1.00 85.25 97 LEU A C 1
ATOM 712 O O . LEU A 1 97 ? -21.284 -13.604 32.214 1.00 85.25 97 LEU A O 1
ATOM 716 N N . CYS A 1 98 ? -22.816 -12.492 33.439 1.00 84.31 98 CYS A N 1
ATOM 717 C CA . CYS A 1 98 ? -23.244 -13.617 34.273 1.00 84.31 98 CYS A CA 1
ATOM 718 C C . CYS A 1 98 ? -24.765 -13.816 34.149 1.00 84.31 98 CYS A C 1
ATOM 720 O O . CYS A 1 98 ? -25.509 -13.341 35.007 1.00 84.31 98 CYS A O 1
ATOM 722 N N . PRO A 1 99 ? -25.260 -14.474 33.086 1.00 84.69 99 PRO A N 1
ATOM 723 C CA . PRO A 1 99 ? -26.694 -14.671 32.910 1.00 84.69 99 PRO A CA 1
ATOM 724 C C . PRO A 1 99 ? -27.241 -15.662 33.950 1.00 84.69 99 PRO A C 1
ATOM 726 O O . PRO A 1 99 ? -26.834 -16.821 33.996 1.00 84.69 99 PRO A O 1
ATOM 729 N N . THR A 1 100 ? -28.198 -15.227 34.770 1.00 83.81 100 THR A N 1
ATOM 730 C CA . THR A 1 100 ? -28.907 -16.060 35.762 1.00 83.81 100 THR A CA 1
ATOM 731 C C . THR A 1 100 ? -30.315 -16.426 35.283 1.00 83.81 100 THR A C 1
ATOM 733 O O . THR A 1 100 ? -31.293 -16.231 35.999 1.00 83.81 100 THR A O 1
ATOM 736 N N . GLY A 1 101 ? -30.425 -16.929 34.050 1.00 81.88 101 GLY A N 1
ATOM 737 C CA . GLY A 1 101 ? -31.691 -17.389 33.456 1.00 81.88 101 GLY A CA 1
ATOM 738 C C . GLY A 1 101 ? -32.358 -16.421 32.472 1.00 81.88 101 GLY A C 1
ATOM 739 O O . GLY A 1 101 ? -33.251 -16.844 31.746 1.00 81.88 101 GLY A O 1
ATOM 740 N N . GLU A 1 102 ? -31.891 -15.172 32.381 1.00 85.88 102 GLU A N 1
ATOM 741 C CA . GLU A 1 102 ? -32.328 -14.183 31.383 1.00 85.88 102 GLU A CA 1
ATOM 742 C C . GLU A 1 102 ? -31.170 -13.769 30.461 1.00 85.88 102 GLU A C 1
ATOM 744 O O . GLU A 1 102 ? -29.993 -13.891 30.818 1.00 85.88 102 GLU A O 1
ATOM 749 N N . ALA A 1 103 ? -31.500 -13.300 29.253 1.00 85.88 103 ALA A N 1
ATOM 750 C CA . ALA A 1 103 ? -30.513 -12.821 28.291 1.00 85.88 103 ALA A CA 1
ATOM 751 C C . ALA A 1 103 ? -29.969 -11.447 28.717 1.00 85.88 103 ALA A C 1
ATOM 753 O O . ALA A 1 103 ? -30.729 -10.495 28.870 1.00 85.88 103 ALA A O 1
ATOM 754 N N . LEU A 1 104 ? -28.647 -11.344 28.871 1.00 85.56 104 LEU A N 1
ATOM 755 C CA . LEU A 1 104 ? -27.945 -10.083 29.114 1.00 85.56 104 LEU A CA 1
ATOM 756 C C . LEU A 1 104 ? -27.416 -9.530 27.789 1.00 85.56 104 LEU A 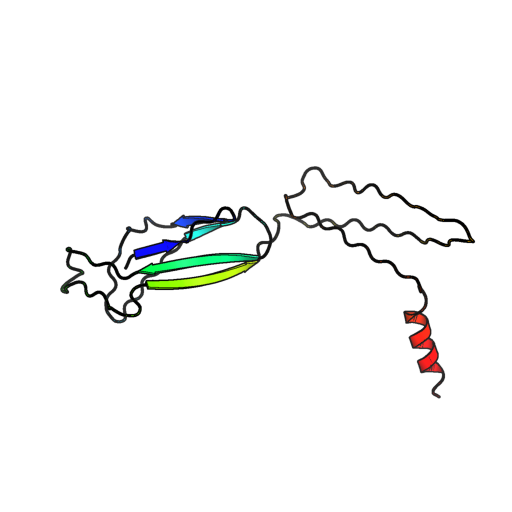C 1
ATOM 758 O O . LEU A 1 104 ? -26.869 -10.281 26.981 1.00 85.56 104 LEU A O 1
ATOM 762 N N . THR A 1 105 ? -27.566 -8.225 27.577 1.00 86.31 105 THR A N 1
ATOM 763 C CA . THR A 1 105 ? -27.056 -7.515 26.396 1.00 86.31 105 THR A CA 1
ATOM 764 C C . THR A 1 105 ? -26.252 -6.313 26.867 1.00 86.31 105 THR A C 1
ATOM 766 O O . THR A 1 105 ? -26.758 -5.522 27.654 1.00 86.31 105 THR A O 1
ATOM 769 N N . GLU A 1 106 ? -25.022 -6.180 26.376 1.00 84.69 106 GLU A N 1
ATOM 770 C CA . GLU A 1 106 ? -24.193 -4.987 26.559 1.00 84.69 106 GLU A CA 1
ATOM 771 C C . GLU A 1 106 ? -23.925 -4.371 25.190 1.00 84.69 106 GLU A C 1
ATOM 773 O O . GLU A 1 106 ? -23.544 -5.069 24.246 1.00 84.69 106 GLU A O 1
ATOM 778 N N . GLU A 1 107 ? -24.113 -3.061 25.090 1.00 85.38 107 GLU A N 1
ATOM 779 C CA . GLU A 1 107 ? -23.812 -2.291 23.891 1.00 85.38 107 GLU A CA 1
ATOM 780 C C . GLU A 1 107 ? -22.524 -1.499 24.115 1.00 85.38 107 GLU A C 1
ATOM 782 O O . GLU A 1 107 ? -22.333 -0.875 25.159 1.00 85.38 107 GLU A O 1
ATOM 787 N N . VAL A 1 108 ? -21.631 -1.510 23.124 1.00 83.31 108 VAL A N 1
ATOM 788 C CA . VAL A 1 108 ? -20.438 -0.663 23.134 1.00 83.31 108 VAL A CA 1
ATOM 789 C C . VAL A 1 108 ? -20.469 0.292 21.958 1.00 83.31 108 VAL A C 1
ATOM 791 O O . VAL A 1 108 ? -20.585 -0.112 20.801 1.00 83.31 108 VAL A O 1
ATOM 794 N N . GLU A 1 109 ? -20.301 1.572 22.263 1.00 84.12 109 GLU A N 1
ATOM 795 C CA . GLU A 1 109 ? -20.066 2.589 21.255 1.00 84.12 109 GLU A CA 1
ATOM 796 C C . GLU A 1 109 ? -18.556 2.758 21.043 1.00 84.12 109 GLU A C 1
ATOM 798 O O . GLU A 1 109 ? -17.817 3.181 21.936 1.00 84.12 109 GLU A O 1
ATOM 803 N N . VAL A 1 110 ? -18.076 2.398 19.851 1.00 83.25 110 VAL A N 1
ATOM 804 C CA . VAL A 1 110 ? -16.660 2.522 19.488 1.00 83.25 110 VAL A CA 1
ATOM 805 C C . VAL A 1 110 ? -16.421 3.902 18.890 1.00 83.25 110 VAL A C 1
ATOM 807 O O . VAL A 1 110 ? -16.721 4.148 17.722 1.00 83.25 110 VAL A O 1
ATOM 810 N N . GLN A 1 111 ? -15.854 4.808 19.685 1.00 82.31 111 GLN A N 1
ATOM 811 C CA . GLN A 1 111 ? -15.489 6.141 19.211 1.00 82.31 111 GLN A CA 1
ATOM 812 C C . GLN A 1 111 ? -14.103 6.124 18.562 1.00 82.31 111 GLN A C 1
ATOM 814 O O . GLN A 1 111 ? -13.083 5.925 19.223 1.00 82.31 111 GLN A O 1
ATOM 819 N N . LEU A 1 112 ? -14.069 6.347 17.248 1.00 84.12 112 LEU A N 1
ATOM 820 C CA . LEU A 1 112 ? -12.831 6.540 16.501 1.00 84.12 112 LEU A CA 1
ATOM 821 C C . LEU A 1 112 ? -12.393 8.012 16.581 1.00 84.12 112 LEU A C 1
ATOM 823 O O . LEU A 1 112 ? -13.235 8.908 16.480 1.00 84.12 112 LEU A O 1
ATOM 827 N N . PRO A 1 113 ? -11.089 8.299 16.743 1.00 82.94 113 PRO A N 1
ATOM 828 C CA . PRO A 1 113 ? -10.605 9.672 16.680 1.00 82.94 113 PRO A CA 1
ATOM 829 C C . PRO A 1 113 ? -10.830 10.264 15.278 1.00 82.94 113 PRO A C 1
ATOM 831 O O . PRO A 1 113 ? -10.873 9.545 14.286 1.00 82.94 113 PRO A O 1
ATOM 834 N N . GLN A 1 114 ? -10.944 11.591 15.170 1.00 83.31 114 GLN A N 1
ATOM 835 C CA . GLN A 1 114 ? -11.228 12.255 13.883 1.00 83.31 114 GLN A CA 1
ATOM 836 C C . GLN A 1 114 ? -10.132 12.049 12.824 1.00 83.31 114 GLN A C 1
ATOM 838 O O . GLN A 1 114 ? -10.383 12.164 11.632 1.00 83.31 114 GLN A O 1
ATOM 843 N N . ASN A 1 115 ? -8.910 11.754 13.258 1.00 86.19 115 ASN A N 1
ATOM 844 C CA . ASN A 1 115 ? -7.713 11.632 12.434 1.00 86.19 115 ASN A CA 1
ATOM 845 C C . ASN A 1 115 ? -7.300 10.166 12.209 1.00 86.19 115 ASN A C 1
ATOM 847 O O . ASN A 1 115 ? -6.117 9.832 12.293 1.00 86.19 115 ASN A O 1
ATOM 851 N N . VAL A 1 116 ? -8.273 9.285 11.971 1.00 87.88 116 VAL A N 1
ATOM 852 C CA . VAL A 1 116 ? -8.019 7.891 11.578 1.00 87.88 116 VAL A CA 1
ATOM 853 C C . VAL A 1 116 ? -7.616 7.822 10.107 1.00 87.88 116 VAL A C 1
ATOM 855 O O . VAL A 1 116 ? -8.212 8.475 9.258 1.00 87.88 116 VAL A O 1
ATOM 858 N N . VAL A 1 117 ? -6.607 7.001 9.810 1.00 89.94 117 VAL A N 1
ATOM 859 C CA . VAL A 1 117 ? -6.226 6.655 8.436 1.00 89.94 117 VAL A CA 1
ATOM 860 C C . VAL A 1 117 ? -7.200 5.605 7.904 1.00 89.94 117 VAL A C 1
ATOM 862 O O . VAL A 1 117 ? -7.445 4.594 8.572 1.00 89.94 117 VAL A O 1
ATOM 865 N N . ASP A 1 118 ? -7.724 5.805 6.700 1.00 86.94 118 ASP A N 1
ATOM 866 C CA . ASP A 1 118 ? -8.662 4.869 6.081 1.00 86.94 118 ASP A CA 1
ATOM 867 C C . ASP A 1 118 ? -8.081 3.450 5.988 1.00 86.94 118 ASP A C 1
ATOM 869 O O . ASP A 1 118 ? -6.923 3.234 5.628 1.00 86.94 118 ASP A O 1
ATOM 873 N N . GLY A 1 119 ? -8.889 2.461 6.375 1.00 85.56 119 GLY A N 1
ATOM 874 C CA . GLY A 1 119 ? -8.484 1.052 6.409 1.00 85.56 119 GLY A CA 1
ATOM 875 C C . GLY A 1 119 ? -7.550 0.659 7.563 1.00 85.56 119 GLY A C 1
ATOM 876 O O . GLY A 1 119 ? -7.173 -0.507 7.651 1.00 85.56 119 GLY A O 1
ATOM 877 N N . SER A 1 120 ? -7.168 1.585 8.456 1.00 90.62 120 SER A N 1
ATOM 878 C CA . SER A 1 120 ? -6.318 1.264 9.619 1.00 90.62 120 SER A CA 1
ATOM 879 C C . SER A 1 120 ? -7.100 0.737 10.828 1.00 90.62 120 SER A C 1
ATOM 881 O O . SER A 1 120 ? -6.542 0.018 11.661 1.00 90.62 120 SER A O 1
ATOM 883 N N . ALA A 1 121 ? -8.387 1.082 10.925 1.00 89.44 121 ALA A N 1
ATOM 884 C CA . ALA A 1 121 ? -9.240 0.682 12.034 1.00 89.44 121 ALA A CA 1
ATOM 885 C C . ALA A 1 121 ? -9.450 -0.838 12.041 1.00 89.44 121 ALA A C 1
ATOM 887 O O . ALA A 1 121 ? -9.870 -1.434 11.049 1.00 89.44 121 ALA A O 1
ATOM 888 N N . ARG A 1 122 ? -9.185 -1.462 13.190 1.00 89.75 122 ARG A N 1
ATOM 889 C CA . ARG A 1 122 ? -9.421 -2.888 13.430 1.00 89.75 122 ARG A CA 1
ATOM 890 C C . ARG A 1 122 ? -10.078 -3.082 14.788 1.00 89.75 122 ARG A C 1
ATOM 892 O O . ARG A 1 122 ? -9.669 -2.453 15.761 1.00 89.75 122 ARG A O 1
ATOM 899 N N . ILE A 1 123 ? -11.069 -3.965 14.849 1.00 89.44 123 ILE A N 1
ATOM 900 C CA . ILE A 1 123 ? -11.742 -4.357 16.088 1.00 89.44 123 ILE A CA 1
ATOM 901 C C . ILE A 1 123 ? -11.564 -5.862 16.246 1.00 89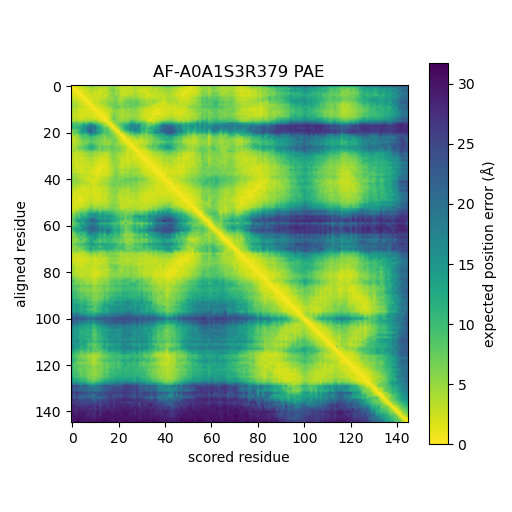.44 123 ILE A C 1
ATOM 903 O O . ILE A 1 123 ? -11.830 -6.624 15.318 1.00 89.44 123 ILE A O 1
ATOM 907 N N . SER A 1 124 ? -11.127 -6.275 17.430 1.00 90.94 124 SER A N 1
ATOM 908 C CA . SER A 1 124 ? -11.000 -7.680 17.799 1.00 90.94 124 SER A CA 1
ATOM 909 C C . SER A 1 124 ? -11.878 -7.940 19.013 1.00 90.94 124 SER A C 1
ATOM 911 O O . SER A 1 124 ? -11.709 -7.291 20.042 1.00 90.94 124 SER A O 1
ATOM 913 N N . LEU A 1 125 ? -12.799 -8.895 18.896 1.00 90.50 125 LEU A N 1
ATOM 914 C CA . LEU A 1 125 ? -13.621 -9.371 20.005 1.00 90.50 125 LEU A CA 1
ATOM 915 C C . LEU A 1 125 ? -13.076 -10.713 20.495 1.00 90.50 125 LEU A C 1
ATOM 917 O O . LEU A 1 125 ? -12.686 -11.569 19.702 1.00 90.50 125 LEU A O 1
ATOM 921 N N . SER A 1 126 ? -13.042 -10.910 21.807 1.00 89.31 126 S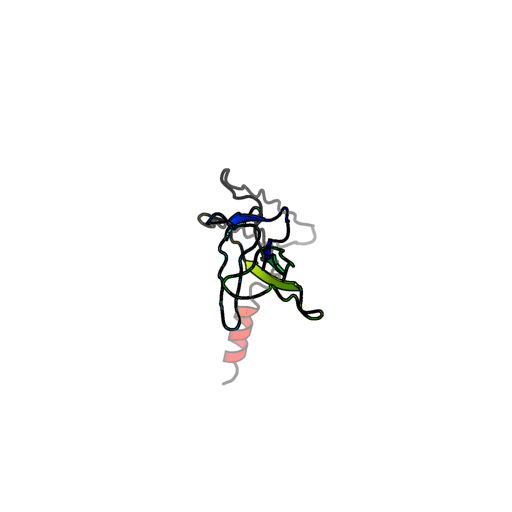ER A N 1
ATOM 922 C CA . SER A 1 126 ? -12.668 -12.184 22.422 1.00 89.31 126 SER A CA 1
ATOM 923 C C . SER A 1 126 ? -13.626 -12.484 23.565 1.00 89.31 126 SER A C 1
ATOM 925 O O . SER A 1 126 ? -13.846 -11.632 24.419 1.00 89.31 126 SER A O 1
ATOM 927 N N . VAL A 1 127 ? -14.195 -13.691 23.573 1.00 89.44 127 VAL A N 1
ATOM 928 C CA . VAL A 1 127 ? -15.111 -14.160 24.620 1.00 89.44 127 VAL A CA 1
ATOM 929 C C . VAL A 1 127 ? -14.430 -15.290 25.376 1.00 89.44 127 VAL A C 1
ATOM 931 O O . VAL A 1 127 ? -13.944 -16.245 24.769 1.00 89.44 127 VAL A O 1
ATOM 934 N N . LEU A 1 128 ? -14.384 -15.175 26.700 1.00 87.69 128 LEU A N 1
ATOM 935 C CA . LEU A 1 128 ? -13.769 -16.158 27.583 1.00 87.69 128 LEU A CA 1
ATOM 936 C C . LEU A 1 128 ? -14.797 -16.585 28.639 1.00 87.69 128 LEU A C 1
ATOM 938 O O . LEU A 1 128 ? -15.245 -15.753 29.419 1.00 87.69 128 LEU A O 1
ATOM 942 N N . GLY A 1 129 ? -15.176 -17.866 28.651 1.00 83.38 129 GLY A N 1
ATOM 943 C CA . GLY A 1 129 ? -16.147 -18.414 29.613 1.00 83.38 129 GLY A CA 1
ATOM 944 C C . GLY A 1 129 ? -15.534 -18.919 30.924 1.00 83.38 129 GLY A C 1
ATOM 945 O O . GLY A 1 129 ? -16.250 -19.107 31.899 1.00 83.38 129 GLY A O 1
ATOM 946 N N . ASP A 1 130 ? -14.215 -19.123 30.958 1.00 73.62 130 ASP A N 1
ATOM 947 C CA . ASP A 1 130 ? -13.486 -19.604 32.131 1.00 73.62 130 ASP A CA 1
ATOM 948 C C . ASP A 1 130 ? -12.295 -18.684 32.420 1.00 73.62 130 ASP A C 1
ATOM 950 O O . ASP A 1 130 ? -11.243 -18.754 31.781 1.00 73.62 130 ASP A O 1
ATOM 954 N N . ILE A 1 131 ? -12.481 -17.796 33.395 1.00 71.00 131 ILE A N 1
ATOM 955 C CA . ILE A 1 131 ? -11.449 -16.862 33.859 1.00 71.00 131 ILE A CA 1
ATOM 956 C C . ILE A 1 131 ? -10.367 -17.550 34.709 1.00 71.00 131 ILE A C 1
ATOM 958 O O . ILE A 1 131 ? -9.298 -16.973 34.909 1.00 71.00 131 ILE A O 1
ATOM 962 N N . LEU A 1 132 ? -10.614 -18.774 35.191 1.00 72.56 132 LEU A N 1
ATOM 963 C CA . LEU A 1 132 ? -9.721 -19.515 36.088 1.00 72.56 132 LEU A CA 1
ATOM 964 C C . LEU A 1 132 ? -8.950 -20.644 35.395 1.00 72.56 132 LEU A C 1
ATOM 966 O O . LEU A 1 132 ? -7.989 -21.143 35.980 1.00 72.56 132 LEU A O 1
ATOM 970 N N . GLY A 1 133 ? -9.291 -21.024 34.164 1.00 67.44 133 GLY A N 1
ATOM 971 C CA . GLY A 1 133 ? -8.706 -22.187 33.482 1.00 67.44 133 GLY A CA 1
ATOM 972 C C . GLY A 1 133 ? -7.171 -22.198 33.410 1.00 67.44 133 GLY A C 1
ATOM 973 O O . GLY A 1 133 ? -6.556 -23.250 33.561 1.00 67.44 133 GLY A O 1
ATOM 974 N N . ARG A 1 134 ? -6.523 -21.029 33.268 1.00 65.00 134 ARG A N 1
ATOM 975 C CA . ARG A 1 134 ? -5.044 -20.918 33.299 1.00 65.00 134 ARG A CA 1
ATOM 976 C C . ARG A 1 134 ? -4.450 -20.931 34.706 1.00 65.00 134 ARG A C 1
ATOM 978 O O . ARG A 1 134 ? -3.287 -21.280 34.870 1.00 65.00 134 ARG A O 1
ATOM 985 N N . ALA A 1 135 ? -5.218 -20.515 35.711 1.00 63.31 135 ALA A N 1
ATOM 986 C CA . ALA A 1 135 ? -4.787 -20.627 37.095 1.00 63.31 135 ALA A CA 1
ATOM 987 C C . ALA A 1 135 ? -4.846 -22.101 37.513 1.00 63.31 135 ALA A C 1
ATOM 989 O O . ALA A 1 135 ? -3.848 -22.626 37.989 1.00 63.31 135 ALA A O 1
ATOM 990 N N . LEU A 1 136 ? -5.955 -22.801 37.248 1.00 56.03 136 LEU A N 1
ATOM 991 C CA . LEU A 1 136 ? -6.184 -24.202 37.637 1.00 56.03 136 LEU A CA 1
ATOM 992 C C . LEU A 1 136 ? -5.154 -25.194 37.076 1.00 56.03 136 LEU A C 1
ATOM 994 O O . LEU A 1 136 ? -4.792 -26.131 37.787 1.00 56.03 136 LEU A O 1
ATOM 998 N N . SER A 1 137 ? -4.591 -24.951 35.888 1.00 57.03 137 SER A N 1
ATOM 999 C CA . SER A 1 137 ? -3.488 -25.774 35.370 1.00 57.03 137 SER A CA 1
ATOM 1000 C C . SER A 1 137 ? -2.241 -25.723 36.259 1.00 57.03 137 SER A C 1
ATOM 1002 O O . SER A 1 137 ? -1.594 -26.743 36.452 1.00 57.03 137 SER A O 1
ATOM 1004 N N . THR A 1 138 ? -1.935 -24.571 36.870 1.00 47.97 138 THR A N 1
ATOM 1005 C CA . THR A 1 138 ? -0.780 -24.453 37.781 1.00 47.97 138 THR A CA 1
ATOM 1006 C C . THR A 1 138 ? -0.993 -25.130 39.140 1.00 47.97 138 THR A C 1
ATOM 1008 O O . THR A 1 138 ? -0.018 -25.532 39.768 1.00 47.97 138 THR A O 1
ATOM 1011 N N . TRP A 1 139 ? -2.242 -25.318 39.591 1.00 46.78 139 TRP A N 1
ATOM 1012 C CA . TRP A 1 139 ? -2.527 -26.023 40.852 1.00 46.78 139 TRP A CA 1
ATOM 1013 C C . TRP A 1 139 ? -2.463 -27.546 40.698 1.00 46.78 139 TRP A C 1
ATOM 1015 O O . TRP A 1 139 ? -2.104 -28.230 41.653 1.00 46.78 139 TRP A O 1
ATOM 1025 N N . MET A 1 140 ? -2.767 -28.087 39.511 1.00 48.25 140 MET A N 1
ATOM 1026 C CA . MET A 1 140 ? -2.659 -29.533 39.263 1.00 48.25 140 MET A CA 1
ATOM 1027 C C . MET A 1 140 ? -1.202 -30.014 39.158 1.00 48.25 140 MET A C 1
ATOM 1029 O O . MET A 1 140 ? -0.937 -31.163 39.502 1.00 48.25 140 MET A O 1
ATOM 1033 N N . ASP A 1 141 ? -0.253 -29.139 38.810 1.00 47.50 141 ASP A N 1
ATOM 1034 C CA . ASP A 1 141 ? 1.184 -29.462 38.810 1.00 47.50 141 ASP A CA 1
ATOM 1035 C C . ASP A 1 141 ? 1.823 -29.417 40.214 1.00 47.50 141 ASP A C 1
ATOM 1037 O O . ASP A 1 141 ? 2.923 -29.928 40.412 1.00 47.50 141 ASP A O 1
ATOM 1041 N N . CYS A 1 142 ? 1.147 -28.843 41.218 1.00 44.84 142 CYS A N 1
ATOM 1042 C CA . CYS A 1 142 ? 1.661 -28.759 42.592 1.00 44.84 142 CYS A CA 1
ATOM 1043 C C . CYS A 1 142 ? 1.259 -29.965 43.471 1.00 44.84 142 CYS A C 1
ATOM 1045 O O . CYS A 1 142 ? 1.759 -30.109 44.583 1.00 44.84 142 CYS A O 1
ATOM 1047 N N . CYS A 1 143 ? 0.391 -30.856 42.972 1.00 41.44 143 CYS A N 1
ATOM 1048 C CA . CYS A 1 143 ? 0.004 -32.101 43.652 1.00 41.44 143 CYS A CA 1
ATOM 1049 C C . CYS A 1 143 ? 0.734 -33.356 43.131 1.00 41.44 143 CYS A C 1
ATOM 1051 O O . CYS A 1 143 ? 0.352 -34.468 43.493 1.00 41.44 143 CYS A O 1
ATOM 1053 N N . LEU A 1 144 ? 1.786 -33.201 42.318 1.00 42.16 144 LEU A N 1
ATOM 1054 C CA . LEU A 1 144 ? 2.786 -34.250 42.095 1.00 42.16 144 LEU A CA 1
ATOM 1055 C C . LEU A 1 144 ? 4.046 -33.957 42.920 1.00 42.16 144 LEU A C 1
ATOM 1057 O O . LEU A 1 144 ? 5.057 -33.515 42.383 1.00 42.16 144 LEU A O 1
ATOM 1061 N N . CYS A 1 145 ? 3.955 -34.211 44.224 1.00 36.91 145 CYS A N 1
ATOM 1062 C CA . CYS A 1 145 ? 5.065 -34.538 45.122 1.00 36.91 145 CYS A CA 1
ATOM 1063 C C . CYS A 1 145 ? 4.499 -35.336 46.299 1.00 36.91 145 CYS A C 1
ATOM 1065 O O . CYS A 1 145 ? 3.536 -34.839 46.926 1.00 36.91 145 CYS A O 1
#

Nearest PDB structures (foldseek):
  6tav-assembly1_D  TM=7.734E-01  e=5.122E-06  Homo sapiens
  6tav-assembly1_A  TM=7.927E-01  e=9.193E-06  Homo sapiens
  7von-assembly1_A  TM=6.538E-01  e=6.472E-06  Homo sapiens
  7o7s-assembly1_B  TM=7.633E-01  e=8.671E-06  Homo sapiens
  7q5z-assembly1_A  TM=8.896E-01  e=2.163E-04  Homo sapiens

Solvent-accessible surface area (backbone atoms only — not comparable to full-atom values): 10197 Å² total; per-residue (Å²): 60,29,74,49,71,62,89,57,90,51,42,47,76,44,67,74,52,92,72,61,78,57,42,84,75,58,91,97,54,86,86,88,85,58,62,48,76,48,72,73,56,69,41,79,44,76,49,42,40,34,41,32,57,61,83,54,92,65,62,50,85,96,41,78,64,81,64,59,94,70,79,33,61,48,74,51,73,47,78,43,81,41,73,74,84,84,80,91,82,86,86,87,86,88,85,87,84,80,68,87,90,56,91,80,86,87,87,82,86,84,83,75,67,95,85,66,60,86,87,60,81,81,86,83,87,85,88,78,94,61,93,52,61,77,57,54,58,60,57,63,64,70,71,76,121